Protein AF-A0A2N2L3T5-F1 (afdb_monomer_lite)

Foldseek 3Di:
DDDDDDDDDDDDDDDDDPDDDDVVPVVVVVVVVVVVLQVQLQVQCCPPPVDGPVPDDPVSSVVSLQVSLVVVVVVVVVVVVVVCVVVVHDDDDDDDPDDDPDDPRVVSCVVVVNDDD

pLDDT: mean 83.83, std 23.31, range [29.59, 98.25]

Radius of gyration: 27.66 Å; chains: 1; bounding box: 59×85×51 Å

Sequence (117 aa):
MTGVSSSHKEASIATGEFFVSDSNNEGEQVKNRILKIKNIIEGKLKRYYGRSFDNASKEEMFQAVAMSIRDIILERGVKANETIEKRGLKKLCYLSAEFLMGRALVNNMINLGLLEE

Structure (mmCIF, N/CA/C/O backbone):
data_AF-A0A2N2L3T5-F1
#
_entry.id   AF-A0A2N2L3T5-F1
#
loop_
_atom_site.group_PDB
_atom_site.id
_atom_site.type_symbol
_atom_site.label_atom_id
_atom_site.label_alt_id
_atom_site.label_comp_id
_atom_site.label_asym_id
_atom_site.label_entity_id
_atom_site.label_seq_id
_atom_site.pdbx_PDB_ins_code
_atom_site.Cartn_x
_atom_site.Cartn_y
_atom_site.Cartn_z
_atom_site.occupancy
_atom_site.B_iso_or_equiv
_atom_site.auth_seq_id
_atom_site.auth_comp_id
_atom_site.auth_asym_id
_atom_site.auth_atom_id
_atom_site.pdbx_PDB_model_num
ATOM 1 N N . MET A 1 1 ? -36.764 64.741 5.556 1.00 39.06 1 MET A N 1
ATOM 2 C CA . MET A 1 1 ? -36.026 63.460 5.688 1.00 39.06 1 MET A CA 1
ATOM 3 C C . MET A 1 1 ? -37.010 62.342 5.389 1.00 39.06 1 MET A C 1
ATOM 5 O O . MET A 1 1 ? -38.140 62.511 5.820 1.00 39.06 1 MET A O 1
ATOM 9 N N . THR A 1 2 ? -36.580 61.285 4.671 1.00 29.59 2 THR A N 1
ATOM 10 C CA . THR A 1 2 ? -37.423 60.288 3.936 1.00 29.59 2 THR A CA 1
ATOM 11 C C . THR A 1 2 ? -38.276 60.934 2.810 1.00 29.59 2 THR A C 1
ATOM 13 O O . THR A 1 2 ? -38.560 62.123 2.897 1.00 29.59 2 THR A O 1
ATOM 16 N N . GLY A 1 3 ? -38.676 60.310 1.686 1.00 33.75 3 GLY A N 1
ATOM 1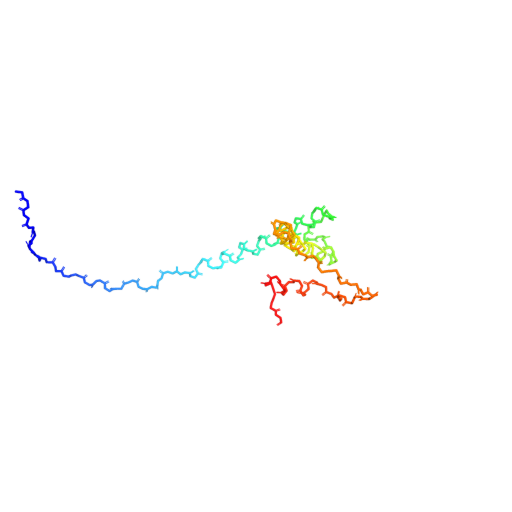7 C CA . GLY A 1 3 ? -38.332 59.040 1.001 1.00 33.75 3 GLY A CA 1
ATOM 18 C C . GLY A 1 3 ? -39.417 58.674 -0.055 1.00 33.75 3 GLY A C 1
ATOM 19 O O . GLY A 1 3 ? -40.542 59.123 0.118 1.00 33.75 3 GLY A O 1
ATOM 20 N N . VAL A 1 4 ? -39.231 57.903 -1.147 1.00 39.28 4 VAL A N 1
ATOM 21 C CA . VAL A 1 4 ? -38.066 57.295 -1.849 1.00 39.28 4 VAL A CA 1
ATOM 22 C C . VAL A 1 4 ? -38.477 56.945 -3.320 1.00 39.28 4 VAL A C 1
ATOM 24 O O . VAL A 1 4 ? -39.608 56.531 -3.533 1.00 39.28 4 VAL A O 1
ATOM 27 N N . SER A 1 5 ? -37.559 57.096 -4.299 1.00 38.56 5 SER A N 1
ATOM 28 C CA . SER A 1 5 ? -37.493 56.554 -5.698 1.00 38.56 5 SER A CA 1
ATOM 29 C C . SER A 1 5 ? -38.711 56.466 -6.654 1.00 38.56 5 SER A C 1
ATOM 31 O O . SER A 1 5 ? -39.707 55.817 -6.353 1.00 38.56 5 SER A O 1
ATOM 33 N N . SER A 1 6 ? -38.506 56.916 -7.908 1.00 33.75 6 SER A N 1
ATOM 34 C CA . SER A 1 6 ? -39.162 56.444 -9.157 1.00 33.75 6 SER A CA 1
ATOM 35 C C . SER A 1 6 ? -38.446 57.067 -10.389 1.00 33.75 6 SER A C 1
ATOM 37 O O . SER A 1 6 ? -37.981 58.194 -10.243 1.00 33.75 6 SER A O 1
ATOM 39 N N . SER A 1 7 ? -38.304 56.510 -11.610 1.00 34.53 7 SER A N 1
ATOM 40 C CA . SER A 1 7 ? -38.315 55.125 -12.153 1.00 34.53 7 SER A CA 1
ATOM 41 C C . SER A 1 7 ? -37.719 55.101 -13.595 1.00 34.53 7 SER A C 1
ATOM 43 O O . SER A 1 7 ? -37.549 56.152 -14.201 1.00 34.53 7 SER A O 1
ATOM 45 N N . HIS A 1 8 ? -37.500 53.898 -14.159 1.00 30.14 8 HIS A N 1
ATOM 46 C CA . HIS A 1 8 ? -37.324 53.548 -15.597 1.00 30.14 8 HIS A CA 1
ATOM 47 C C . HIS A 1 8 ? -36.052 53.938 -16.390 1.00 30.14 8 HIS A C 1
ATOM 49 O O . HIS A 1 8 ? -35.875 55.084 -16.792 1.00 30.14 8 HIS A O 1
ATOM 55 N N . LYS A 1 9 ? -35.290 52.909 -16.808 1.00 35.38 9 LYS A N 1
ATOM 56 C CA . LYS A 1 9 ? -35.148 52.403 -18.206 1.00 35.38 9 LYS A CA 1
ATOM 57 C C . LYS A 1 9 ? -34.178 51.206 -18.196 1.00 35.38 9 LYS A C 1
ATOM 59 O O . LYS A 1 9 ? -33.094 51.322 -17.649 1.00 35.38 9 LYS A O 1
ATOM 64 N N . GLU A 1 10 ? -34.615 49.985 -18.501 1.00 29.83 10 GLU A N 1
ATOM 65 C CA . GLU A 1 10 ? -34.857 49.340 -19.816 1.00 29.83 10 GLU A CA 1
ATOM 66 C C . GLU A 1 10 ? -33.741 48.334 -20.155 1.00 29.83 10 GLU A C 1
ATOM 68 O O . GLU A 1 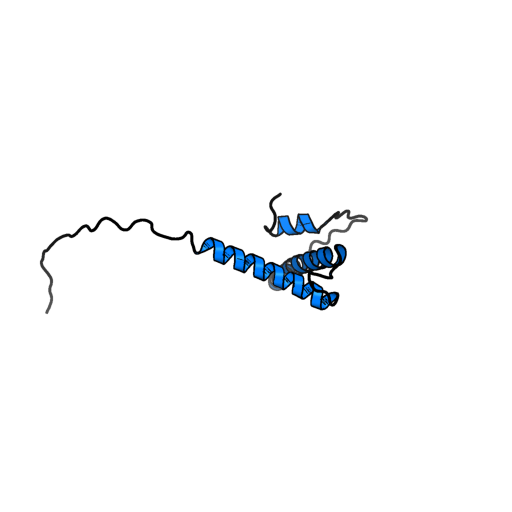10 ? -32.625 48.428 -19.651 1.00 29.83 10 GLU A O 1
ATOM 73 N N . ALA A 1 11 ? -34.096 47.294 -20.911 1.00 38.75 11 ALA A N 1
ATOM 74 C CA . ALA A 1 11 ? -33.318 46.064 -21.021 1.00 38.75 11 ALA A CA 1
ATOM 75 C C . ALA A 1 11 ? -32.220 46.115 -22.094 1.00 38.75 11 ALA A C 1
ATOM 77 O O . ALA A 1 11 ? -32.362 46.779 -23.118 1.00 38.75 11 ALA A O 1
ATOM 78 N N . SER A 1 12 ? -31.191 45.285 -21.919 1.00 31.56 12 SER A N 1
ATOM 79 C CA . SER A 1 12 ? -30.428 44.734 -23.040 1.00 31.56 12 SER A CA 1
ATOM 80 C C . SER A 1 12 ? -30.145 43.257 -22.780 1.00 31.56 12 SER A C 1
ATOM 82 O O . SER A 1 12 ? -29.634 42.891 -21.722 1.00 31.56 12 SER A O 1
ATOM 84 N N . ILE A 1 13 ? -30.541 42.410 -23.729 1.00 37.62 13 ILE A N 1
ATOM 85 C CA . ILE A 1 13 ? -30.425 40.954 -23.654 1.00 37.62 13 ILE A CA 1
ATOM 86 C C . ILE A 1 13 ? -29.270 40.557 -24.574 1.00 37.62 13 ILE A C 1
ATOM 88 O O . ILE A 1 13 ? -29.445 40.472 -25.787 1.00 37.62 13 ILE A O 1
ATOM 92 N N . ALA A 1 14 ? -28.082 40.337 -24.011 1.00 39.22 14 ALA A N 1
ATOM 93 C CA . ALA A 1 14 ? -26.928 39.851 -24.763 1.00 39.22 14 ALA A CA 1
ATOM 94 C C . ALA A 1 14 ? -26.849 38.321 -24.663 1.00 39.22 14 ALA A C 1
ATOM 96 O O . ALA A 1 14 ? -26.255 37.759 -23.745 1.00 39.22 14 ALA A O 1
ATOM 97 N N . THR A 1 15 ? -27.486 37.640 -25.612 1.00 36.94 15 THR A N 1
ATOM 98 C CA . THR A 1 15 ? -27.243 36.219 -25.877 1.00 36.94 15 THR A CA 1
ATOM 99 C C . THR A 1 15 ? -25.857 36.015 -26.481 1.00 36.94 15 THR A C 1
ATOM 101 O O . THR A 1 15 ? -25.513 36.714 -27.430 1.00 36.94 15 THR A O 1
ATOM 104 N N . GLY A 1 16 ? -25.151 34.969 -26.046 1.00 43.56 16 GLY A N 1
ATOM 105 C CA . GLY A 1 16 ? -24.086 34.353 -26.842 1.00 43.56 16 GLY A CA 1
ATOM 106 C C . GLY A 1 16 ? -22.662 34.584 -26.349 1.00 43.56 16 GLY A C 1
ATOM 107 O O . GLY A 1 16 ? -21.928 35.347 -26.954 1.00 43.56 16 GLY A O 1
ATOM 108 N N . GLU A 1 17 ? -22.254 33.812 -25.341 1.00 37.25 17 GLU A N 1
ATOM 109 C CA . GLU A 1 17 ? -20.920 33.189 -25.310 1.00 37.25 17 GLU A CA 1
ATOM 110 C C . GLU A 1 17 ? -20.982 31.920 -24.440 1.00 37.25 17 GLU A C 1
ATOM 112 O O . GLU A 1 17 ? -20.577 31.860 -23.282 1.00 37.25 17 GLU A O 1
ATOM 117 N N . PHE A 1 18 ? -21.608 30.889 -25.013 1.00 38.56 18 PHE A N 1
ATOM 118 C CA . PHE A 1 18 ? -21.666 29.536 -24.465 1.00 38.56 18 PHE A CA 1
ATOM 119 C C . PHE A 1 18 ? -20.601 28.686 -25.179 1.00 38.56 18 PHE A C 1
ATOM 121 O O . PHE A 1 18 ? -20.655 28.548 -26.397 1.00 38.56 18 PHE A O 1
ATOM 128 N N . PHE A 1 19 ? -19.688 28.088 -24.405 1.00 42.81 19 PHE A N 1
ATOM 129 C CA . PHE A 1 19 ? -18.791 26.979 -24.788 1.00 42.81 19 PHE A CA 1
ATOM 130 C C . PHE A 1 19 ? -17.621 27.252 -25.764 1.00 42.81 19 PHE A C 1
ATOM 132 O O . PHE A 1 19 ? -17.608 26.759 -26.888 1.00 42.81 19 PHE A O 1
ATOM 139 N N . VAL A 1 20 ? -16.548 27.869 -25.247 1.00 47.94 20 VAL A N 1
ATOM 140 C CA . VAL A 1 20 ? -15.121 27.618 -25.588 1.00 47.94 20 VAL A CA 1
ATOM 141 C C . VAL A 1 20 ? -14.320 27.971 -24.310 1.00 47.94 20 VAL A C 1
ATOM 143 O O . VAL A 1 20 ? -14.535 29.056 -23.788 1.00 47.94 20 VAL A O 1
ATOM 146 N N . SER A 1 21 ? -13.437 27.180 -23.682 1.00 43.25 21 SER A N 1
ATOM 147 C CA . SER A 1 21 ? -12.806 25.878 -23.972 1.00 43.25 21 SER A CA 1
ATOM 148 C C . SER A 1 21 ? -12.277 25.223 -22.675 1.00 43.25 21 SER A C 1
ATOM 150 O O . SER A 1 21 ? -11.517 25.878 -21.966 1.00 43.25 21 SER A O 1
ATOM 152 N N . ASP A 1 22 ? -12.538 23.931 -22.427 1.00 48.59 22 ASP A N 1
ATOM 153 C CA . ASP A 1 22 ? -11.958 23.183 -21.278 1.00 48.59 22 ASP A CA 1
ATOM 154 C C . ASP A 1 22 ? -10.994 22.037 -21.665 1.00 48.59 22 ASP A C 1
ATOM 156 O O . ASP A 1 22 ? -10.229 21.534 -20.838 1.00 48.59 22 ASP A O 1
ATOM 160 N N . SER A 1 23 ? -10.944 21.655 -22.945 1.00 55.41 23 SER A N 1
ATOM 161 C CA . SER A 1 23 ? -10.219 20.468 -23.439 1.00 55.41 23 SER A CA 1
ATOM 162 C C . SER A 1 23 ? -8.687 20.504 -23.295 1.00 55.41 23 SER A C 1
ATOM 164 O O . SER A 1 23 ? -8.038 19.469 -23.441 1.00 55.41 23 SER A O 1
ATOM 166 N N . ASN A 1 24 ? -8.089 21.657 -22.977 1.00 58.25 24 ASN A N 1
ATOM 167 C CA . ASN A 1 24 ? -6.640 21.790 -22.769 1.00 58.25 24 ASN A CA 1
ATOM 168 C C . ASN A 1 24 ? -6.186 21.524 -21.318 1.00 58.25 24 ASN A C 1
ATOM 170 O O . ASN A 1 24 ? -4.993 21.329 -21.086 1.00 58.25 24 ASN A O 1
ATOM 174 N N . ASN A 1 25 ? -7.096 21.515 -20.337 1.00 68.56 25 ASN A N 1
ATOM 175 C CA . ASN A 1 25 ? -6.741 21.428 -18.913 1.00 68.56 25 ASN A CA 1
ATOM 176 C C . ASN A 1 25 ? -6.629 19.969 -18.422 1.00 68.56 25 ASN A C 1
ATOM 178 O O . ASN A 1 25 ? -5.693 19.599 -17.707 1.00 68.56 25 ASN A O 1
ATOM 182 N N . GLU A 1 26 ? -7.543 19.100 -18.863 1.00 71.81 26 GLU A N 1
ATOM 183 C CA . GLU A 1 26 ? -7.628 17.704 -18.409 1.00 71.81 26 GLU A CA 1
ATOM 184 C C . GLU A 1 26 ? -6.364 16.892 -18.725 1.00 71.81 26 GLU A C 1
ATOM 186 O O . GLU A 1 26 ? -5.808 16.226 -17.847 1.00 71.81 26 GLU A O 1
ATOM 191 N N . GLY A 1 27 ? -5.860 16.990 -19.960 1.00 78.50 27 GLY A N 1
ATOM 192 C CA . GLY A 1 27 ? -4.669 16.257 -20.397 1.00 78.50 27 GLY A CA 1
ATOM 193 C C . GLY A 1 27 ? -3.413 16.619 -19.598 1.00 78.50 27 GLY A C 1
ATOM 194 O O . GLY A 1 27 ? -2.586 15.752 -19.307 1.00 78.50 27 GLY A O 1
ATOM 195 N N . GLU A 1 28 ? -3.281 17.880 -19.184 1.00 85.56 28 GLU A N 1
ATOM 196 C CA . GLU A 1 28 ? -2.161 18.328 -18.357 1.00 85.56 28 GLU A CA 1
ATOM 197 C C . GLU A 1 28 ? -2.328 17.884 -16.896 1.00 85.56 28 GLU A C 1
ATOM 199 O O . GLU A 1 28 ? -1.371 17.421 -16.268 1.00 85.56 28 GLU A O 1
ATOM 204 N N . GLN A 1 29 ? -3.555 17.892 -16.367 1.00 85.81 29 GLN A N 1
ATOM 205 C CA . GLN A 1 29 ? -3.844 17.338 -15.043 1.00 85.81 29 GLN A CA 1
ATOM 206 C C . GLN A 1 29 ? -3.511 15.834 -14.963 1.00 85.81 29 GLN A C 1
ATOM 208 O O . GLN A 1 29 ? -2.895 15.384 -13.990 1.00 85.81 29 GLN A O 1
ATOM 213 N N . VAL A 1 30 ? -3.856 15.053 -15.995 1.00 90.19 30 VAL A N 1
ATOM 214 C CA . VAL A 1 30 ? -3.559 13.610 -16.070 1.00 90.19 30 VAL A CA 1
ATOM 215 C C . VAL A 1 30 ? -2.050 13.349 -16.094 1.00 90.19 30 VAL A C 1
ATOM 217 O O . VAL A 1 30 ? -1.565 12.548 -15.288 1.00 90.19 30 VAL A O 1
ATOM 220 N N . LYS A 1 31 ? -1.278 14.061 -16.931 1.00 93.06 31 LYS A N 1
ATOM 221 C CA . LYS A 1 31 ? 0.196 13.953 -16.946 1.00 93.06 31 LYS A CA 1
ATOM 222 C C . LYS A 1 31 ? 0.798 14.221 -15.568 1.00 93.06 31 LYS A C 1
ATOM 224 O O . LYS A 1 31 ? 1.633 13.446 -15.104 1.00 93.06 31 LYS A O 1
ATOM 229 N N . ASN A 1 32 ? 0.334 15.267 -14.883 1.00 94.94 32 ASN A N 1
ATOM 230 C CA . ASN A 1 32 ? 0.807 15.621 -13.545 1.00 94.94 32 ASN A CA 1
ATOM 231 C C . ASN A 1 32 ? 0.498 14.536 -12.494 1.00 94.94 32 ASN A C 1
ATOM 233 O O . ASN A 1 32 ? 1.312 14.295 -11.598 1.00 94.94 32 ASN A O 1
ATOM 237 N N . ARG A 1 33 ? -0.635 13.827 -12.605 1.00 93.94 33 ARG A N 1
ATOM 238 C CA . ARG A 1 33 ? -0.959 12.673 -11.740 1.00 93.94 33 ARG A CA 1
ATOM 239 C C . ARG A 1 33 ? -0.049 11.475 -12.031 1.00 93.94 33 ARG A C 1
ATOM 241 O O . ARG A 1 33 ? 0.507 10.904 -11.093 1.00 93.94 33 ARG A O 1
ATOM 248 N N . ILE A 1 34 ? 0.175 11.145 -13.305 1.00 95.19 34 ILE A N 1
ATOM 249 C CA . ILE A 1 34 ? 1.088 10.065 -13.724 1.00 95.19 34 ILE A CA 1
ATOM 250 C C . ILE A 1 34 ? 2.524 10.350 -13.259 1.00 95.19 34 ILE A C 1
ATOM 252 O O . ILE A 1 34 ? 3.185 9.461 -12.722 1.00 95.19 34 ILE A O 1
ATOM 256 N N . LEU A 1 35 ? 3.000 11.590 -13.410 1.00 96.75 35 LEU A N 1
ATOM 257 C CA . LEU A 1 35 ? 4.331 12.009 -12.970 1.00 96.75 35 LEU A CA 1
ATOM 258 C C . LEU A 1 35 ? 4.502 11.859 -11.451 1.00 96.75 35 LEU A C 1
ATOM 260 O O . LEU A 1 35 ? 5.504 11.306 -11.002 1.00 96.75 35 LEU A O 1
ATOM 264 N N . LYS A 1 36 ? 3.503 12.263 -10.653 1.00 96.38 36 LYS A N 1
ATOM 265 C CA . LYS A 1 36 ? 3.507 12.047 -9.194 1.00 96.38 36 LYS A CA 1
ATOM 266 C C . LYS A 1 36 ? 3.617 10.562 -8.834 1.00 96.38 36 LYS A C 1
ATOM 268 O O . LYS A 1 36 ? 4.442 10.214 -7.995 1.00 96.38 36 LYS A O 1
ATOM 273 N N . ILE A 1 37 ? 2.845 9.689 -9.487 1.00 96.12 37 ILE A N 1
ATOM 274 C CA . ILE A 1 37 ? 2.891 8.235 -9.249 1.00 96.12 37 ILE A CA 1
ATOM 275 C C . ILE A 1 37 ? 4.275 7.667 -9.597 1.00 96.12 37 ILE A C 1
ATOM 277 O O . ILE A 1 37 ? 4.859 6.950 -8.784 1.00 96.12 37 ILE A O 1
ATOM 281 N N . LYS A 1 38 ? 4.841 8.037 -10.756 1.00 96.94 38 LYS A N 1
ATOM 282 C CA . LYS A 1 38 ? 6.205 7.639 -11.144 1.00 96.94 38 LYS A CA 1
ATOM 283 C C . LYS A 1 38 ? 7.238 8.077 -10.105 1.00 96.94 38 LYS A C 1
ATOM 285 O O . LYS A 1 38 ? 8.023 7.246 -9.663 1.00 96.94 38 LYS A O 1
ATOM 290 N N . ASN A 1 39 ? 7.196 9.330 -9.655 1.00 97.69 39 ASN A N 1
ATOM 291 C CA . ASN A 1 39 ? 8.142 9.856 -8.667 1.00 97.69 39 ASN A CA 1
ATOM 292 C C . ASN A 1 39 ? 8.049 9.133 -7.309 1.00 97.69 39 ASN A C 1
ATOM 294 O O . ASN A 1 39 ? 9.072 8.919 -6.660 1.00 97.69 39 ASN A O 1
ATOM 298 N N . ILE A 1 40 ? 6.848 8.721 -6.882 1.00 97.69 40 ILE A N 1
ATOM 299 C CA . ILE A 1 40 ? 6.658 7.925 -5.657 1.00 97.69 40 ILE A CA 1
ATOM 300 C C . ILE A 1 40 ? 7.323 6.547 -5.802 1.00 97.69 40 ILE A C 1
ATOM 302 O O . ILE A 1 40 ? 8.111 6.158 -4.937 1.00 97.69 40 ILE A O 1
ATOM 306 N N . ILE A 1 41 ? 7.056 5.833 -6.902 1.00 97.75 41 ILE A N 1
ATOM 307 C CA . ILE A 1 41 ? 7.617 4.492 -7.147 1.00 97.75 41 ILE A CA 1
ATOM 308 C C . ILE A 1 41 ? 9.143 4.568 -7.298 1.00 97.75 41 ILE A C 1
ATOM 310 O O . ILE A 1 41 ? 9.860 3.790 -6.671 1.00 97.75 41 ILE A O 1
ATOM 314 N N . GLU A 1 42 ? 9.661 5.538 -8.054 1.00 97.44 42 GLU A N 1
ATOM 315 C CA . GLU A 1 42 ? 11.105 5.741 -8.205 1.00 97.44 42 GLU A CA 1
ATOM 316 C C . GLU A 1 42 ? 11.775 6.088 -6.868 1.00 97.44 42 GLU A C 1
ATOM 318 O O . GLU A 1 42 ? 12.852 5.587 -6.549 1.00 97.44 42 GLU A O 1
ATOM 323 N N . GLY A 1 43 ? 11.106 6.895 -6.038 1.00 97.94 43 GLY A N 1
ATOM 324 C CA . GLY A 1 43 ? 11.544 7.194 -4.680 1.00 97.94 43 GLY A CA 1
ATOM 325 C C . GLY A 1 43 ? 11.654 5.943 -3.804 1.00 97.94 43 GLY A C 1
ATOM 326 O O . GLY A 1 43 ? 12.580 5.854 -2.998 1.00 97.94 43 GLY A O 1
ATOM 327 N N . LYS A 1 44 ? 10.767 4.952 -3.977 1.00 98.19 44 LYS A N 1
ATOM 328 C CA . LYS A 1 44 ? 10.888 3.641 -3.316 1.00 98.19 44 LYS A CA 1
ATOM 329 C C . LYS A 1 44 ? 12.064 2.835 -3.879 1.00 98.19 44 LYS A C 1
ATOM 331 O O . LYS A 1 44 ? 12.876 2.361 -3.089 1.00 98.19 44 LYS A O 1
ATOM 336 N N . LEU A 1 45 ? 12.219 2.743 -5.202 1.00 98.12 45 LEU A N 1
ATOM 337 C CA . LEU A 1 45 ? 13.343 2.030 -5.837 1.00 98.12 45 LEU A CA 1
ATOM 338 C C . LEU A 1 45 ? 14.706 2.561 -5.369 1.00 98.12 45 LEU A C 1
ATOM 340 O O . LEU A 1 45 ? 15.557 1.793 -4.915 1.00 98.12 45 LEU A O 1
ATOM 344 N N . LYS A 1 46 ? 14.876 3.887 -5.378 1.00 97.62 46 LYS A N 1
ATOM 345 C CA . LYS A 1 46 ? 16.106 4.558 -4.939 1.00 97.62 46 LYS A CA 1
ATOM 346 C C . LYS A 1 46 ? 16.395 4.324 -3.455 1.00 97.62 46 LYS A C 1
ATOM 348 O O . LYS A 1 46 ? 17.534 4.042 -3.103 1.00 97.62 46 LYS A O 1
ATOM 353 N N . ARG A 1 47 ? 15.380 4.416 -2.584 1.00 97.56 47 ARG A N 1
ATOM 354 C CA . ARG A 1 47 ? 15.554 4.310 -1.119 1.00 97.56 47 ARG A CA 1
ATOM 355 C C . ARG A 1 47 ? 15.747 2.885 -0.605 1.00 97.56 47 ARG A C 1
ATOM 357 O O . ARG A 1 47 ? 16.463 2.717 0.373 1.00 97.56 47 ARG A O 1
ATOM 364 N N . TYR A 1 48 ? 15.092 1.894 -1.210 1.00 97.19 48 TYR A N 1
ATOM 365 C CA . TYR A 1 48 ? 15.108 0.510 -0.715 1.00 97.19 48 TYR A CA 1
ATOM 366 C C . TYR A 1 48 ? 16.074 -0.407 -1.478 1.00 97.19 48 TYR A C 1
ATOM 368 O O . TYR A 1 48 ? 16.535 -1.384 -0.898 1.00 97.19 48 TYR A O 1
ATOM 376 N N . TYR A 1 49 ? 16.413 -0.087 -2.735 1.00 96.75 49 TYR A N 1
ATOM 377 C CA . TYR A 1 49 ? 17.239 -0.949 -3.598 1.00 96.75 49 TYR A CA 1
ATOM 378 C C . TYR A 1 49 ? 18.420 -0.219 -4.261 1.00 96.75 49 TYR A C 1
ATOM 380 O O . TYR A 1 49 ? 19.277 -0.858 -4.866 1.00 96.75 49 TYR A O 1
ATOM 388 N N . GLY A 1 50 ? 18.485 1.117 -4.183 1.00 96.75 50 GLY A N 1
ATOM 389 C CA . GLY A 1 50 ? 19.507 1.907 -4.883 1.00 96.75 50 GLY A CA 1
ATOM 390 C C . GLY A 1 50 ? 19.359 1.900 -6.412 1.00 96.75 50 GLY A C 1
ATOM 391 O O . GLY A 1 50 ? 20.341 2.113 -7.122 1.00 96.75 50 GLY A O 1
ATOM 392 N N . ARG A 1 51 ? 18.151 1.632 -6.930 1.00 95.62 51 ARG A N 1
ATOM 393 C CA . ARG A 1 51 ? 17.860 1.468 -8.368 1.00 95.62 51 ARG A CA 1
ATOM 394 C C . ARG A 1 51 ? 17.045 2.627 -8.956 1.00 95.62 51 ARG A C 1
ATOM 396 O O . ARG A 1 51 ? 16.294 3.290 -8.241 1.00 95.62 51 ARG A O 1
ATOM 403 N N . SER A 1 52 ? 17.183 2.849 -10.264 1.00 95.38 52 SER A N 1
ATOM 404 C CA . SER A 1 52 ? 16.261 3.639 -11.097 1.00 95.38 52 SER A CA 1
ATOM 405 C C . SER A 1 52 ? 15.308 2.705 -11.851 1.00 95.38 52 SER A C 1
ATOM 407 O O . SER A 1 52 ? 15.429 1.482 -11.772 1.00 95.38 52 SER A O 1
ATOM 409 N N . PHE A 1 53 ? 14.368 3.261 -12.619 1.00 95.44 53 PHE A N 1
ATOM 410 C CA . PHE A 1 53 ? 13.504 2.459 -13.493 1.00 95.44 53 PHE A CA 1
ATOM 411 C C . PHE A 1 53 ? 14.274 1.648 -14.549 1.00 95.44 53 PHE A C 1
ATOM 413 O O . PHE A 1 53 ? 13.804 0.590 -14.954 1.00 95.44 53 PHE A O 1
ATOM 420 N N . ASP A 1 54 ? 15.448 2.117 -14.973 1.00 95.50 54 ASP A N 1
ATOM 421 C CA . ASP A 1 54 ? 16.227 1.519 -16.067 1.00 95.50 54 ASP A CA 1
ATOM 422 C C . ASP A 1 54 ? 17.008 0.269 -15.635 1.00 95.50 54 ASP A C 1
ATOM 424 O O . ASP A 1 54 ? 17.411 -0.533 -16.476 1.00 95.50 54 ASP A O 1
ATOM 428 N N . ASN A 1 55 ? 17.257 0.113 -14.328 1.00 96.38 55 ASN A N 1
ATOM 429 C CA . ASN A 1 55 ? 18.082 -0.966 -13.778 1.00 96.38 55 ASN A CA 1
ATOM 430 C C . ASN A 1 55 ? 17.440 -1.740 -12.611 1.00 96.38 55 ASN A C 1
ATOM 432 O O . ASN A 1 55 ? 18.105 -2.594 -12.022 1.00 96.38 55 ASN A O 1
ATOM 436 N N . ALA A 1 56 ? 16.173 -1.470 -12.291 1.00 97.44 56 ALA A N 1
ATOM 437 C CA . ALA A 1 56 ? 15.385 -2.273 -11.364 1.00 97.44 56 ALA A CA 1
ATOM 438 C C . ALA A 1 56 ? 14.882 -3.565 -12.031 1.00 97.44 56 ALA A C 1
ATOM 440 O O . ALA A 1 56 ? 14.375 -3.567 -13.154 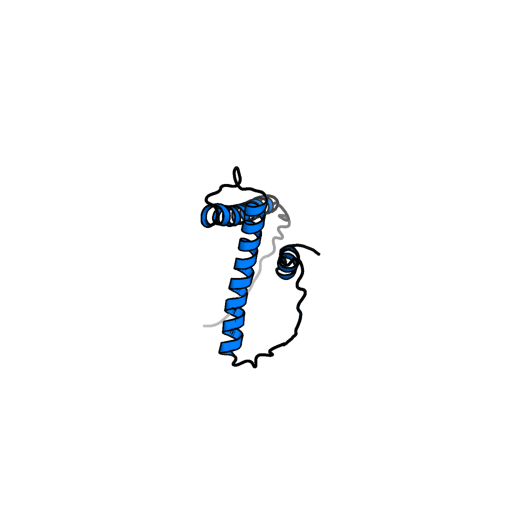1.00 97.44 56 ALA A O 1
ATOM 441 N N . SER A 1 57 ? 14.969 -4.678 -11.311 1.00 98.12 57 SER A N 1
ATOM 442 C CA . SER A 1 57 ? 14.346 -5.941 -11.696 1.00 98.12 57 SER A CA 1
ATOM 443 C C . SER A 1 57 ? 12.816 -5.876 -11.599 1.00 98.12 57 SER A C 1
ATOM 445 O O . SER A 1 57 ? 12.233 -5.038 -10.906 1.00 98.12 57 SER A O 1
ATOM 447 N N . LYS A 1 58 ? 12.134 -6.822 -12.259 1.00 97.62 58 LYS A N 1
ATOM 448 C CA . LYS A 1 58 ? 10.665 -6.943 -12.202 1.00 97.62 58 LYS A CA 1
ATOM 449 C C . LYS A 1 58 ? 10.143 -7.143 -10.773 1.00 97.62 58 LYS A C 1
ATOM 451 O O . LYS A 1 58 ? 9.049 -6.680 -10.460 1.00 97.62 58 LYS A O 1
ATOM 456 N N . GLU A 1 59 ? 10.917 -7.811 -9.919 1.00 97.94 59 GLU A N 1
ATOM 457 C CA . GLU A 1 59 ? 10.556 -8.029 -8.520 1.00 97.94 59 GLU A CA 1
ATOM 458 C C . GLU A 1 59 ? 10.700 -6.746 -7.691 1.00 97.94 59 GLU A C 1
ATOM 460 O O . GLU A 1 59 ? 9.760 -6.371 -6.995 1.00 97.94 59 GLU A O 1
ATOM 465 N N . GLU A 1 60 ? 11.813 -6.018 -7.820 1.00 98.06 60 GLU A N 1
ATOM 466 C CA . GLU A 1 60 ? 12.014 -4.726 -7.142 1.00 98.06 60 GLU A CA 1
ATOM 467 C C . GLU A 1 60 ? 10.944 -3.704 -7.562 1.00 98.06 60 GLU A C 1
ATOM 469 O O . GLU A 1 60 ? 10.378 -3.011 -6.717 1.00 98.06 60 GLU A O 1
ATOM 474 N N . MET A 1 61 ? 10.593 -3.671 -8.853 1.00 97.88 61 MET A N 1
ATOM 475 C CA . MET A 1 61 ? 9.481 -2.877 -9.391 1.00 97.88 61 MET A CA 1
ATOM 476 C C . MET A 1 61 ? 8.137 -3.231 -8.741 1.00 97.88 61 MET A C 1
ATOM 478 O O . MET A 1 61 ? 7.405 -2.342 -8.299 1.00 97.88 61 MET A O 1
ATOM 482 N N . PHE A 1 62 ? 7.811 -4.525 -8.654 1.00 97.62 62 PHE A N 1
ATOM 483 C CA . PHE A 1 62 ? 6.590 -5.007 -8.005 1.00 97.62 62 PHE A CA 1
ATOM 484 C C . PHE A 1 62 ? 6.558 -4.641 -6.515 1.00 97.62 62 PHE A C 1
ATOM 486 O O . PHE A 1 62 ? 5.560 -4.105 -6.025 1.00 97.62 62 PHE A O 1
ATOM 493 N N . GLN A 1 63 ? 7.661 -4.872 -5.798 1.00 97.88 63 GLN A N 1
ATOM 494 C CA . GLN A 1 63 ? 7.774 -4.550 -4.379 1.00 97.88 63 GLN A CA 1
ATOM 495 C C . GLN A 1 63 ? 7.668 -3.031 -4.143 1.00 97.88 63 GLN A C 1
ATOM 497 O O . GLN A 1 63 ? 6.943 -2.613 -3.242 1.00 97.88 63 GLN A O 1
ATOM 502 N N . ALA A 1 64 ? 8.277 -2.185 -4.981 1.00 98.12 64 ALA A N 1
ATOM 503 C CA . ALA A 1 64 ? 8.167 -0.725 -4.894 1.00 98.12 64 ALA A CA 1
ATOM 504 C C . ALA A 1 64 ? 6.722 -0.213 -5.070 1.00 98.12 64 ALA A C 1
ATOM 506 O O . ALA A 1 64 ? 6.270 0.656 -4.312 1.00 98.12 64 ALA A O 1
ATOM 507 N N . VAL A 1 65 ? 5.960 -0.779 -6.015 1.00 97.31 65 VAL A N 1
ATOM 508 C CA . VAL A 1 65 ? 4.521 -0.492 -6.170 1.00 97.31 65 VAL A CA 1
ATOM 509 C C . VAL A 1 65 ? 3.742 -0.949 -4.934 1.00 97.31 65 VAL A C 1
ATOM 511 O O . VAL A 1 65 ? 2.994 -0.159 -4.357 1.00 97.31 65 VAL A O 1
ATOM 514 N N . ALA A 1 66 ? 3.966 -2.177 -4.459 1.00 97.94 66 ALA A N 1
ATOM 515 C CA . ALA A 1 66 ? 3.299 -2.702 -3.268 1.00 97.94 66 ALA A CA 1
ATOM 516 C C . ALA A 1 66 ? 3.593 -1.871 -2.004 1.00 97.94 66 ALA A C 1
ATOM 518 O O . ALA A 1 66 ? 2.694 -1.648 -1.192 1.00 97.94 66 ALA A O 1
ATOM 519 N N . MET A 1 67 ? 4.815 -1.347 -1.852 1.00 98.25 67 MET A N 1
ATOM 520 C CA . MET A 1 67 ? 5.157 -0.410 -0.777 1.00 98.25 67 MET A CA 1
ATOM 521 C C . MET A 1 67 ? 4.403 0.916 -0.907 1.00 98.25 67 MET A C 1
ATOM 523 O O . MET A 1 67 ? 3.917 1.425 0.097 1.00 98.25 67 MET A O 1
ATOM 527 N N . SER A 1 68 ? 4.273 1.457 -2.121 1.00 97.44 68 SER A N 1
ATOM 528 C CA . SER A 1 68 ? 3.520 2.695 -2.378 1.00 97.44 68 SER A CA 1
ATOM 529 C C . SER A 1 68 ? 2.037 2.555 -2.007 1.00 97.44 68 SER A C 1
ATOM 531 O O . SER A 1 68 ? 1.469 3.446 -1.384 1.00 97.44 68 SER A O 1
ATOM 533 N N . ILE A 1 69 ? 1.419 1.409 -2.319 1.00 97.81 69 ILE A N 1
ATOM 534 C CA . ILE A 1 69 ? 0.043 1.091 -1.900 1.00 97.81 69 ILE A CA 1
ATOM 535 C C . ILE A 1 69 ? -0.050 0.908 -0.376 1.00 97.81 69 ILE A C 1
ATOM 537 O O . ILE A 1 69 ? -0.973 1.423 0.255 1.00 97.81 69 ILE A O 1
ATOM 541 N N . ARG A 1 70 ? 0.924 0.222 0.238 1.00 97.50 70 ARG A N 1
ATOM 542 C CA . ARG A 1 70 ? 0.974 0.006 1.693 1.00 97.50 70 ARG A CA 1
ATOM 543 C C . ARG A 1 70 ? 1.044 1.315 2.479 1.00 97.50 70 ARG A C 1
ATOM 545 O O . ARG A 1 70 ? 0.383 1.408 3.508 1.00 97.50 70 ARG A O 1
ATOM 552 N N . ASP A 1 71 ? 1.791 2.315 2.010 1.00 97.69 71 ASP A N 1
ATOM 553 C CA . ASP A 1 71 ? 1.880 3.624 2.675 1.00 97.69 71 ASP A CA 1
ATOM 554 C C . ASP A 1 71 ? 0.487 4.263 2.859 1.00 97.69 71 ASP A C 1
ATOM 556 O O . ASP A 1 71 ? 0.159 4.719 3.954 1.00 97.69 71 ASP A O 1
ATOM 560 N N . ILE A 1 72 ? -0.367 4.217 1.825 1.00 97.00 72 ILE A N 1
ATOM 561 C CA . ILE A 1 72 ? -1.740 4.759 1.855 1.00 97.00 72 ILE A CA 1
ATOM 562 C C . ILE A 1 72 ? -2.595 4.025 2.901 1.00 97.00 72 ILE A C 1
ATOM 564 O O . ILE A 1 72 ? -3.359 4.646 3.644 1.00 97.00 72 ILE A O 1
ATOM 568 N N . ILE A 1 73 ? -2.467 2.696 2.973 1.00 98.00 73 ILE A N 1
ATOM 569 C CA . ILE A 1 73 ? -3.193 1.861 3.942 1.00 98.00 73 ILE A CA 1
ATOM 570 C C . ILE A 1 73 ? -2.746 2.190 5.368 1.00 98.00 73 ILE A C 1
ATOM 572 O O . ILE A 1 73 ? -3.590 2.346 6.248 1.00 98.00 73 ILE A O 1
ATOM 576 N N . LEU A 1 74 ? -1.437 2.336 5.598 1.00 98.00 74 LEU A N 1
ATOM 577 C CA . LEU A 1 74 ? -0.887 2.671 6.912 1.00 98.00 74 LEU A CA 1
ATOM 578 C C . LEU A 1 74 ? -1.323 4.068 7.372 1.00 98.00 74 LEU A C 1
ATOM 580 O O . LEU A 1 74 ? -1.742 4.214 8.518 1.00 98.00 74 LEU A O 1
ATOM 584 N N . GLU A 1 75 ? -1.317 5.073 6.491 1.00 97.62 75 GLU A N 1
ATOM 585 C CA . GLU A 1 75 ? -1.783 6.425 6.829 1.00 97.62 75 GLU A CA 1
ATOM 586 C C . GLU A 1 75 ? -3.274 6.441 7.223 1.00 97.62 75 GLU A C 1
ATOM 588 O O . GLU A 1 75 ? -3.663 7.086 8.201 1.00 97.62 75 GLU A O 1
ATOM 593 N N . ARG A 1 76 ? -4.121 5.687 6.502 1.00 97.44 76 ARG A N 1
ATOM 594 C CA . ARG A 1 76 ? -5.534 5.491 6.875 1.00 97.44 76 ARG A CA 1
ATOM 595 C C . ARG A 1 76 ? -5.667 4.718 8.195 1.00 97.44 76 ARG A C 1
ATOM 597 O O . ARG A 1 76 ? -6.500 5.078 9.026 1.00 97.44 76 ARG A O 1
ATOM 604 N N . GLY A 1 77 ? -4.830 3.702 8.410 1.00 97.88 77 GLY A N 1
ATOM 605 C CA . GLY A 1 77 ? -4.806 2.871 9.617 1.00 97.88 77 GLY A CA 1
ATOM 606 C C . GLY A 1 77 ? -4.464 3.647 10.892 1.00 97.88 77 GLY A C 1
ATOM 607 O O . GLY A 1 77 ? -5.130 3.458 11.908 1.00 97.88 77 GLY A O 1
ATOM 608 N N . VAL A 1 78 ? -3.501 4.575 10.838 1.00 98.19 78 VAL A N 1
ATOM 609 C CA . VAL A 1 78 ? -3.175 5.469 11.969 1.00 98.19 78 VAL A CA 1
ATOM 610 C C . VAL A 1 78 ? -4.399 6.297 12.372 1.00 98.19 78 VAL A C 1
ATOM 612 O O . VAL A 1 78 ? -4.812 6.261 13.530 1.00 98.19 78 VAL A O 1
ATOM 615 N N . LYS A 1 79 ? -5.054 6.955 11.406 1.00 98.00 79 LYS A N 1
ATOM 616 C CA . LYS A 1 79 ? -6.258 7.775 11.651 1.00 98.00 79 LYS A CA 1
ATOM 617 C C . LYS A 1 79 ? -7.423 6.946 12.210 1.00 98.00 79 LYS A C 1
ATOM 619 O O . LYS A 1 79 ? -8.168 7.423 13.069 1.00 98.00 79 LYS A O 1
ATOM 624 N N . ALA A 1 80 ? -7.576 5.703 11.750 1.00 97.19 80 ALA A N 1
ATOM 625 C CA . ALA A 1 80 ? -8.576 4.774 12.272 1.00 97.19 80 ALA A CA 1
ATOM 626 C C . ALA A 1 80 ? -8.287 4.373 13.731 1.00 97.19 80 ALA A C 1
ATOM 628 O O . ALA A 1 80 ? -9.188 4.455 14.567 1.00 97.19 80 ALA A O 1
ATOM 629 N N . ASN A 1 81 ? -7.039 4.022 14.056 1.00 97.06 81 ASN A N 1
ATOM 630 C CA . ASN A 1 81 ? -6.625 3.664 15.416 1.00 97.06 81 ASN A CA 1
ATOM 631 C C . ASN A 1 81 ? -6.811 4.833 16.395 1.00 97.06 81 ASN A C 1
ATOM 633 O O . ASN A 1 81 ? -7.461 4.660 17.425 1.00 97.06 81 ASN A O 1
ATOM 637 N N . GLU A 1 82 ? -6.368 6.041 16.031 1.00 97.75 82 GLU A N 1
ATOM 638 C CA . GLU A 1 82 ? -6.623 7.251 16.826 1.00 97.75 82 GLU A CA 1
ATOM 639 C C . GLU A 1 82 ? -8.121 7.477 17.078 1.00 97.75 82 GLU A C 1
ATOM 641 O O . GLU A 1 82 ? -8.519 7.912 18.157 1.00 97.75 82 GLU A O 1
ATOM 646 N N . THR A 1 83 ? -8.972 7.201 16.084 1.00 97.69 83 THR A N 1
ATOM 647 C CA . THR A 1 83 ? -10.427 7.369 16.208 1.00 97.69 83 THR A CA 1
ATOM 648 C C . THR A 1 83 ? -11.041 6.332 17.151 1.00 97.69 83 THR A C 1
ATOM 650 O O . THR A 1 83 ? -11.935 6.671 17.927 1.00 97.69 83 THR A O 1
ATOM 653 N N . ILE A 1 84 ? -10.557 5.087 17.110 1.00 97.50 84 ILE A N 1
ATOM 654 C CA . ILE A 1 84 ? -10.956 4.003 18.022 1.00 97.50 84 ILE A CA 1
ATOM 655 C C . ILE A 1 84 ? -10.600 4.361 19.469 1.00 97.50 84 ILE A C 1
ATOM 657 O O . ILE A 1 84 ? -11.440 4.212 20.357 1.00 97.50 84 ILE A O 1
ATOM 661 N N . GLU A 1 85 ? -9.389 4.876 19.695 1.00 97.06 85 GLU A N 1
ATOM 662 C CA . GLU A 1 85 ? -8.891 5.267 21.018 1.00 97.06 85 GLU A CA 1
ATOM 663 C C . GLU A 1 85 ? -9.624 6.495 21.570 1.00 97.06 85 GLU A C 1
ATOM 665 O O . GLU A 1 85 ? -10.189 6.423 22.660 1.00 97.06 85 GLU A O 1
ATOM 670 N N . LYS A 1 86 ? -9.724 7.585 20.793 1.00 97.94 86 LYS A N 1
ATOM 671 C CA . LYS A 1 86 ? -10.427 8.822 21.197 1.00 97.94 86 LYS A CA 1
ATOM 672 C C . LYS A 1 86 ? -11.906 8.596 21.530 1.00 97.94 86 LYS A C 1
ATOM 674 O O . LYS A 1 86 ? -12.473 9.350 22.313 1.00 97.94 86 LYS A O 1
ATOM 679 N N . ARG A 1 87 ? -12.540 7.580 20.932 1.00 98.06 87 ARG A N 1
ATOM 680 C CA . ARG A 1 87 ? -13.945 7.208 21.180 1.00 98.06 87 ARG A CA 1
ATOM 681 C C . ARG A 1 87 ? -14.119 6.078 22.204 1.00 98.06 87 ARG A C 1
ATOM 683 O O . ARG A 1 87 ? -15.256 5.708 22.477 1.00 98.06 87 ARG A O 1
ATOM 690 N N . GLY A 1 88 ? -13.035 5.508 22.741 1.00 96.38 88 GLY A N 1
ATOM 691 C CA . GLY A 1 88 ? -13.092 4.411 23.716 1.00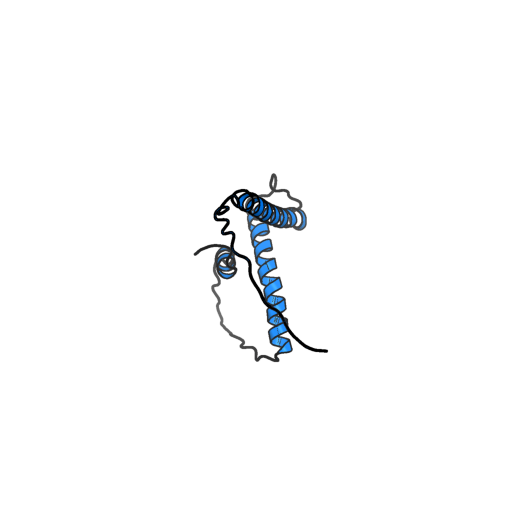 96.38 88 GLY A CA 1
ATOM 692 C C . GLY A 1 88 ? -13.809 3.153 23.207 1.00 96.38 88 GLY A C 1
ATOM 693 O O . GLY A 1 88 ? -14.504 2.486 23.975 1.00 96.38 88 GLY A O 1
ATOM 694 N N . LEU A 1 89 ? -13.708 2.841 21.909 1.00 96.94 89 LEU A N 1
ATOM 695 C CA . LEU A 1 89 ? -14.477 1.743 21.312 1.00 96.94 89 LEU A CA 1
ATOM 696 C C . LEU A 1 89 ? -13.973 0.370 21.785 1.00 96.94 89 LEU A C 1
ATOM 698 O O . LEU A 1 89 ? -12.770 0.110 21.847 1.00 96.94 89 LEU A O 1
ATOM 702 N N . LYS A 1 90 ? -14.912 -0.545 22.058 1.00 96.31 90 LYS A N 1
ATOM 703 C CA . LYS A 1 90 ? -14.602 -1.949 22.371 1.00 96.31 90 LYS A CA 1
ATOM 704 C C . LYS A 1 90 ? -13.955 -2.626 21.156 1.00 96.31 90 LYS A C 1
ATOM 706 O O . LYS A 1 90 ? -14.450 -2.493 20.039 1.00 96.31 90 LYS A O 1
ATOM 711 N N . LYS A 1 91 ? -12.878 -3.382 21.382 1.00 94.81 91 LYS A N 1
ATOM 712 C CA . LYS A 1 91 ? -12.172 -4.149 20.343 1.00 94.81 91 LYS A CA 1
ATOM 713 C C . LYS A 1 91 ? -12.725 -5.578 20.286 1.00 94.81 91 LYS A C 1
ATOM 715 O O . LYS A 1 91 ? -12.774 -6.251 21.311 1.00 94.81 91 LYS A O 1
ATOM 720 N N . LEU A 1 92 ? -13.131 -6.031 19.099 1.00 96.12 92 LEU A N 1
ATOM 721 C CA . LEU A 1 92 ? -13.486 -7.429 18.839 1.00 96.12 92 LEU A CA 1
ATOM 722 C C . LEU A 1 92 ? -12.228 -8.184 18.395 1.00 96.12 92 LEU A C 1
ATOM 724 O O . LEU A 1 92 ? -11.667 -7.879 17.345 1.00 96.12 92 LEU A O 1
ATOM 728 N N . CYS A 1 93 ? -11.796 -9.165 19.183 1.00 96.00 93 CYS A N 1
ATOM 729 C CA . CYS A 1 93 ? -10.647 -10.008 18.859 1.00 96.00 93 CYS A CA 1
ATOM 730 C C . CYS A 1 93 ? -11.137 -11.327 18.254 1.00 96.00 93 CYS A C 1
ATOM 732 O O . CYS A 1 93 ? -11.665 -12.174 18.971 1.00 96.00 93 CYS A O 1
ATOM 734 N N . TYR A 1 94 ? -10.974 -11.499 16.942 1.00 96.50 94 TYR A N 1
ATOM 735 C CA . TYR A 1 94 ? -11.308 -12.749 16.259 1.00 96.50 94 TYR A CA 1
ATOM 736 C C . TYR A 1 94 ? -10.116 -13.715 16.315 1.00 96.50 94 TYR A C 1
ATOM 738 O O . TYR A 1 94 ? -9.023 -13.378 15.862 1.00 96.50 94 TYR A O 1
ATOM 746 N N . LEU A 1 95 ? -10.328 -14.902 16.887 1.00 96.81 95 LEU A N 1
ATOM 747 C CA . LEU A 1 95 ? -9.317 -15.948 17.044 1.00 96.81 95 LEU A CA 1
ATOM 748 C C . LEU A 1 95 ? -9.675 -17.137 16.144 1.00 96.81 95 LEU A C 1
ATOM 750 O O . LEU A 1 95 ? -10.759 -17.699 16.267 1.00 96.81 95 LEU A O 1
ATOM 754 N N . SER A 1 96 ? -8.755 -17.523 15.263 1.00 95.50 96 SER A N 1
ATOM 755 C CA . SER A 1 96 ? -8.857 -18.700 14.393 1.00 95.50 96 SER A CA 1
ATOM 756 C C . SER A 1 96 ? -7.504 -19.403 14.343 1.00 95.50 96 SER A C 1
ATOM 758 O O . SER A 1 96 ? -6.467 -18.752 14.484 1.00 95.50 96 SER A O 1
ATOM 760 N N . ALA A 1 97 ? -7.516 -20.719 14.126 1.00 96.56 97 ALA A N 1
ATOM 761 C CA . ALA A 1 97 ? -6.305 -21.496 13.868 1.00 96.56 97 ALA A CA 1
ATOM 762 C C . ALA A 1 97 ? -5.703 -21.194 12.481 1.00 96.56 97 ALA A C 1
ATOM 764 O O . ALA A 1 97 ? -4.495 -21.313 12.297 1.00 96.56 97 ALA A O 1
ATOM 765 N N . GLU A 1 98 ? -6.533 -20.775 11.519 1.00 95.88 98 GLU A N 1
ATOM 766 C CA . GLU A 1 98 ? -6.139 -20.565 10.123 1.00 95.88 98 GLU A CA 1
ATOM 767 C C . GLU A 1 98 ? -6.748 -19.284 9.530 1.00 95.88 98 GLU A C 1
ATOM 769 O O . GLU A 1 98 ? -7.874 -18.897 9.859 1.00 95.88 98 GLU A O 1
ATOM 774 N N . PHE A 1 99 ? -5.997 -18.642 8.626 1.00 93.88 99 PHE A N 1
ATOM 775 C CA . PHE A 1 99 ? -6.400 -17.456 7.862 1.00 93.88 99 PHE A CA 1
ATOM 776 C C . PHE A 1 99 ? -5.758 -17.465 6.465 1.00 93.88 99 PHE A C 1
ATOM 778 O O . PHE A 1 99 ? -4.564 -17.201 6.320 1.00 93.88 99 PHE A O 1
ATOM 785 N N . LEU A 1 100 ? -6.547 -17.713 5.416 1.00 94.19 100 LEU A N 1
ATOM 786 C CA . LEU A 1 100 ? -6.062 -17.736 4.031 1.00 94.19 100 LEU A CA 1
ATOM 787 C C . LEU A 1 100 ? -6.321 -16.392 3.325 1.00 94.19 100 LEU A C 1
ATOM 789 O O . LEU A 1 100 ? -7.357 -16.194 2.700 1.00 94.19 100 LEU A O 1
ATOM 793 N N . MET A 1 101 ? -5.375 -15.454 3.427 1.00 92.69 101 MET A N 1
ATOM 794 C CA . MET A 1 101 ? -5.530 -14.084 2.893 1.00 92.69 101 MET A CA 1
ATOM 795 C C . MET A 1 101 ? -5.295 -13.943 1.378 1.00 92.69 101 MET A C 1
ATOM 797 O O . MET A 1 101 ? -5.698 -12.945 0.782 1.00 92.69 101 MET A O 1
ATOM 801 N N . GLY A 1 102 ? -4.641 -14.915 0.735 1.00 93.69 102 GLY A N 1
ATOM 802 C CA . GLY A 1 102 ? -4.351 -14.869 -0.702 1.00 93.69 102 GLY A CA 1
ATOM 803 C C . GLY A 1 102 ? -3.416 -13.720 -1.118 1.00 93.69 102 GLY A C 1
ATOM 804 O O . GLY A 1 102 ? -2.504 -13.333 -0.386 1.00 93.69 102 GLY A O 1
ATOM 805 N N . ARG A 1 103 ? -3.606 -13.190 -2.336 1.00 94.94 103 ARG A N 1
ATOM 806 C CA . ARG A 1 103 ? -2.779 -12.109 -2.908 1.00 94.94 103 ARG A CA 1
AT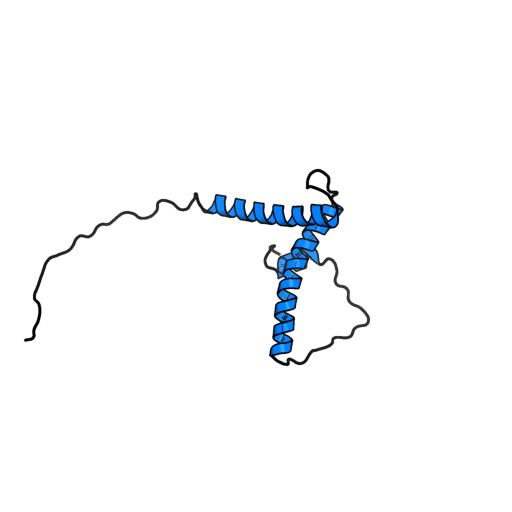OM 807 C C . ARG A 1 103 ? -3.395 -10.740 -2.615 1.00 94.94 103 ARG A C 1
ATOM 809 O O . ARG A 1 103 ? -4.391 -10.371 -3.223 1.00 94.94 103 ARG A O 1
ATOM 816 N N . ALA A 1 104 ? -2.760 -9.957 -1.746 1.00 95.56 104 ALA A N 1
ATOM 817 C CA . ALA A 1 104 ? -3.347 -8.710 -1.252 1.00 95.56 104 ALA A CA 1
ATOM 818 C C . ALA A 1 104 ? -3.268 -7.498 -2.206 1.00 95.56 104 ALA A C 1
ATOM 820 O O . ALA A 1 104 ? -4.082 -6.594 -2.067 1.00 95.56 104 ALA A O 1
ATOM 821 N N . LEU A 1 105 ? -2.311 -7.420 -3.147 1.00 96.38 105 LEU A N 1
ATOM 822 C CA . LEU A 1 105 ? -2.047 -6.166 -3.887 1.00 96.38 105 LEU A CA 1
ATOM 823 C C . LEU A 1 105 ? -3.257 -5.658 -4.690 1.00 96.38 105 LEU A C 1
ATOM 825 O O . LEU A 1 105 ? -3.631 -4.498 -4.543 1.00 96.38 105 LEU A O 1
ATOM 829 N N . VAL A 1 106 ? -3.867 -6.524 -5.504 1.00 95.69 106 VAL A N 1
ATOM 830 C CA . VAL A 1 106 ? -5.027 -6.174 -6.346 1.00 95.69 106 VAL A CA 1
ATOM 831 C C . VAL A 1 106 ? -6.227 -5.820 -5.468 1.00 95.69 106 VAL A C 1
ATOM 833 O O . VAL A 1 106 ? -6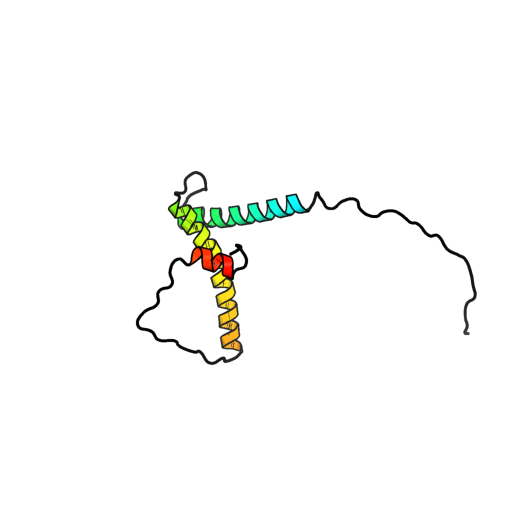.756 -4.719 -5.583 1.00 95.69 106 VAL A O 1
ATOM 836 N N . ASN A 1 107 ? -6.569 -6.685 -4.508 1.00 96.19 107 ASN A N 1
ATOM 837 C CA . ASN A 1 107 ? -7.663 -6.460 -3.558 1.00 96.19 107 ASN A CA 1
ATOM 838 C C . ASN A 1 107 ? -7.495 -5.134 -2.796 1.00 96.19 107 ASN A C 1
ATOM 840 O O . ASN A 1 107 ? -8.457 -4.401 -2.595 1.00 96.19 107 ASN A O 1
ATOM 844 N N . ASN A 1 108 ? -6.266 -4.790 -2.401 1.00 96.94 108 ASN A N 1
ATOM 845 C CA . ASN A 1 108 ? -5.960 -3.516 -1.756 1.00 96.94 108 ASN A CA 1
ATOM 846 C C . ASN A 1 108 ? -6.160 -2.322 -2.698 1.00 96.94 108 ASN A C 1
ATOM 848 O O . ASN A 1 108 ? -6.655 -1.293 -2.257 1.00 96.94 108 ASN A O 1
ATOM 852 N N . MET A 1 109 ? -5.788 -2.431 -3.977 1.00 96.69 109 MET A N 1
ATOM 853 C CA . MET A 1 109 ? -6.006 -1.357 -4.952 1.00 96.69 109 MET A CA 1
ATOM 854 C C . MET A 1 109 ? -7.497 -1.138 -5.238 1.00 96.69 109 MET A C 1
ATOM 856 O O . MET A 1 109 ? -7.927 0.015 -5.245 1.00 96.69 109 MET A O 1
ATOM 860 N N . ILE A 1 110 ? -8.284 -2.211 -5.365 1.00 96.88 110 ILE A N 1
ATOM 861 C CA . ILE A 1 110 ? -9.751 -2.150 -5.503 1.00 96.88 110 ILE A CA 1
ATOM 862 C C . ILE A 1 110 ? -10.373 -1.505 -4.252 1.00 96.88 110 ILE A C 1
ATOM 864 O O . ILE A 1 110 ? -11.040 -0.478 -4.350 1.00 96.88 110 ILE A O 1
ATOM 868 N N . ASN A 1 111 ? -10.044 -1.994 -3.049 1.00 95.81 111 ASN A N 1
ATOM 869 C CA . ASN A 1 111 ? -10.538 -1.442 -1.775 1.00 95.81 111 ASN A CA 1
ATOM 870 C C . ASN A 1 111 ? -10.115 0.020 -1.505 1.00 95.81 111 ASN A C 1
ATOM 872 O O . ASN A 1 111 ? -10.713 0.702 -0.670 1.00 95.81 111 ASN A O 1
ATOM 876 N N . LEU A 1 112 ? -9.071 0.519 -2.175 1.00 96.00 112 LEU A N 1
ATOM 877 C CA . LEU A 1 112 ? -8.658 1.924 -2.115 1.00 96.00 112 LEU A CA 1
ATOM 878 C C . LEU A 1 112 ? -9.334 2.808 -3.180 1.00 96.00 112 LEU A C 1
ATOM 880 O O . LEU A 1 112 ? -9.177 4.029 -3.095 1.00 96.00 112 LEU A O 1
ATOM 884 N N . GLY A 1 113 ? -10.064 2.225 -4.140 1.00 95.75 113 GLY A N 1
ATOM 885 C CA . GLY A 1 113 ? -10.642 2.917 -5.298 1.00 95.75 113 GLY A CA 1
ATOM 886 C C . GLY A 1 113 ? -9.604 3.306 -6.358 1.00 95.75 113 GLY A C 1
ATOM 887 O O . GLY A 1 113 ? -9.745 4.341 -7.005 1.00 95.75 113 GLY A O 1
ATOM 888 N N . LEU A 1 114 ? -8.516 2.537 -6.478 1.00 93.50 114 LEU A N 1
ATOM 889 C CA . LEU A 1 114 ? -7.392 2.791 -7.396 1.00 93.50 114 LEU A CA 1
ATOM 890 C C . LEU A 1 114 ? -7.386 1.872 -8.626 1.00 93.50 114 LEU A C 1
ATOM 892 O O . LEU A 1 114 ? -6.567 2.067 -9.524 1.00 93.50 114 LEU A O 1
ATOM 896 N N . LEU A 1 115 ? -8.248 0.859 -8.635 1.00 94.31 115 LEU A N 1
ATOM 897 C CA . LEU A 1 115 ? -8.434 -0.105 -9.710 1.00 94.31 115 LEU A CA 1
ATOM 898 C C . LEU A 1 115 ? -9.915 -0.506 -9.732 1.00 94.31 115 LEU A C 1
ATOM 900 O O . LEU A 1 115 ? -10.531 -0.590 -8.669 1.00 94.31 115 LEU A O 1
ATOM 904 N N . GLU A 1 116 ? -10.461 -0.718 -10.924 1.00 92.12 116 GLU A N 1
ATOM 905 C CA . GLU A 1 116 ? -11.797 -1.293 -11.123 1.00 92.12 116 GLU A CA 1
ATOM 906 C C . GLU A 1 116 ? -11.747 -2.821 -10.915 1.00 92.12 116 GLU A C 1
ATOM 908 O O . GLU A 1 116 ? -10.669 -3.417 -10.978 1.00 92.12 116 GLU A O 1
ATOM 913 N N . GLU A 1 117 ? -12.888 -3.437 -10.597 1.00 75.81 117 GLU A N 1
ATOM 914 C CA . GLU A 1 117 ? -13.010 -4.884 -10.327 1.00 75.81 117 GLU A CA 1
ATOM 915 C C . GLU A 1 117 ? -13.229 -5.706 -11.610 1.00 75.81 117 GLU A C 1
ATOM 917 O O . GLU A 1 117 ? -14.036 -5.264 -12.460 1.00 75.81 117 GLU A O 1
#

Secondary structure (DSSP, 8-state):
----------------------TTTHHHHHHHHHHHHHHHHHHHHHHHHS--TTT--HHHHHHHHHHHHHHHHHHHHHHHHHHHHHTTPPPP----S------HHHHHHHHTTSS--